Protein AF-A0A2G9FY57-F1 (afdb_monomer_lite)

pLDDT: mean 73.63, std 16.94, range [30.56, 96.19]

Radius of gyration: 23.08 Å; chains: 1; bounding box: 41×44×78 Å

InterPro domains:
  IPR046796 Putative plant retrotransposon-related domain [PF20167] (1-136)

Foldseek 3Di:
DDDDDPPPPPPPCLPPDPPVVVVPVDPPCVVVLLVVFFPDDQPFDADPVRHGFWGFLVRGDPQLNVQLVVCCVPQFPDPPSGIDGPVSSVVSSCVVVVPDDNSVVVVVVLQVCVVVVPPPDPRRCVPVVVVVVVVVVVVVVVVVVVVVVVVVVVVVVVVVVVVD

Structure (mmCIF, N/CA/C/O backbone):
data_AF-A0A2G9FY57-F1
#
_entry.id   AF-A0A2G9FY57-F1
#
loop_
_atom_site.group_PDB
_atom_site.id
_atom_site.type_symbol
_atom_site.label_atom_id
_atom_site.label_alt_id
_atom_site.label_comp_id
_atom_site.label_asym_id
_atom_site.label_entity_id
_atom_site.label_seq_id
_atom_site.pdbx_PDB_ins_code
_atom_site.Cartn_x
_atom_site.Cartn_y
_atom_site.Cartn_z
_atom_site.occupancy
_atom_site.B_iso_or_equiv
_atom_site.auth_seq_id
_atom_site.auth_comp_id
_atom_site.auth_asym_id
_atom_site.auth_atom_id
_atom_site.pdbx_PDB_model_num
ATOM 1 N N . MET A 1 1 ? 9.505 -19.705 3.548 1.00 30.56 1 MET A N 1
ATOM 2 C CA . MET A 1 1 ? 9.474 -20.161 2.143 1.00 30.56 1 MET A CA 1
ATOM 3 C C . MET A 1 1 ? 8.042 -20.569 1.813 1.00 30.56 1 MET A C 1
ATOM 5 O O . MET A 1 1 ? 7.642 -21.666 2.169 1.00 30.56 1 MET A O 1
ATOM 9 N N . VAL A 1 2 ? 7.229 -19.661 1.257 1.00 33.41 2 VAL A N 1
ATOM 10 C CA . VAL A 1 2 ? 5.848 -19.979 0.844 1.00 33.41 2 VAL A CA 1
ATOM 11 C C . VAL A 1 2 ? 5.865 -20.249 -0.655 1.00 33.41 2 VAL A C 1
ATOM 13 O O . VAL A 1 2 ? 6.336 -19.435 -1.445 1.00 33.41 2 VAL A O 1
ATOM 16 N N . ARG A 1 3 ? 5.445 -21.467 -0.982 1.00 36.94 3 ARG A N 1
ATOM 17 C CA . ARG A 1 3 ? 5.539 -22.154 -2.267 1.00 36.94 3 ARG A CA 1
ATOM 18 C C . ARG A 1 3 ? 4.612 -21.511 -3.301 1.00 36.94 3 ARG A C 1
ATOM 20 O O . ARG A 1 3 ? 3.496 -21.122 -2.967 1.00 36.94 3 ARG A O 1
ATOM 27 N N . GLY A 1 4 ? 5.096 -21.426 -4.539 1.00 40.38 4 GLY A N 1
ATOM 28 C CA . GLY A 1 4 ? 4.480 -20.739 -5.673 1.00 40.38 4 GLY A CA 1
ATOM 29 C C . GLY A 1 4 ? 2.995 -21.025 -5.889 1.00 40.38 4 GLY A C 1
ATOM 30 O O . GLY A 1 4 ? 2.622 -22.028 -6.490 1.00 40.38 4 GLY A O 1
ATOM 31 N N . LYS A 1 5 ? 2.159 -20.069 -5.487 1.00 35.81 5 LYS A N 1
ATOM 32 C CA . LYS A 1 5 ? 0.854 -19.836 -6.102 1.00 35.81 5 LYS A CA 1
ATOM 33 C C . LYS A 1 5 ? 0.934 -18.481 -6.793 1.00 35.81 5 LYS A C 1
ATOM 35 O O . LYS A 1 5 ? 1.034 -17.453 -6.128 1.00 35.81 5 LYS A O 1
ATOM 40 N N . SER A 1 6 ? 0.967 -18.507 -8.124 1.00 36.97 6 SER A N 1
ATOM 41 C CA . SER A 1 6 ? 0.797 -17.315 -8.953 1.00 36.97 6 SER A CA 1
ATOM 42 C C . SER A 1 6 ? -0.589 -16.754 -8.667 1.00 36.97 6 SER A C 1
ATOM 44 O O . SER A 1 6 ? -1.595 -17.359 -9.037 1.00 36.97 6 SER A O 1
ATOM 46 N N . VAL A 1 7 ? -0.651 -15.628 -7.963 1.00 37.19 7 VAL A N 1
ATOM 47 C CA . VAL A 1 7 ? -1.869 -14.825 -7.929 1.00 37.19 7 VAL A CA 1
ATOM 48 C C . VAL A 1 7 ? -1.923 -14.137 -9.285 1.00 37.19 7 VAL A C 1
ATOM 50 O O . VAL A 1 7 ? -1.143 -13.224 -9.550 1.00 37.19 7 VAL A O 1
ATOM 53 N N . ASN A 1 8 ? -2.787 -14.631 -10.171 1.00 32.59 8 ASN A N 1
ATOM 54 C CA . ASN A 1 8 ? -3.004 -14.032 -11.481 1.00 32.59 8 ASN A CA 1
ATOM 55 C C . ASN A 1 8 ? -3.608 -12.639 -11.282 1.00 32.59 8 ASN A C 1
ATOM 57 O O . ASN A 1 8 ? -4.817 -12.484 -11.124 1.00 32.59 8 ASN A O 1
ATOM 61 N N . CYS A 1 9 ? -2.751 -11.623 -11.270 1.00 35.94 9 CYS A N 1
ATOM 62 C CA . CYS A 1 9 ? -3.162 -10.231 -11.279 1.00 35.94 9 CYS A CA 1
ATOM 63 C C . CYS A 1 9 ? -3.674 -9.926 -12.695 1.00 35.94 9 CYS A C 1
ATOM 65 O O . CYS A 1 9 ? -2.902 -9.593 -13.593 1.00 35.94 9 CYS A O 1
ATOM 67 N N . PHE A 1 10 ? -4.966 -10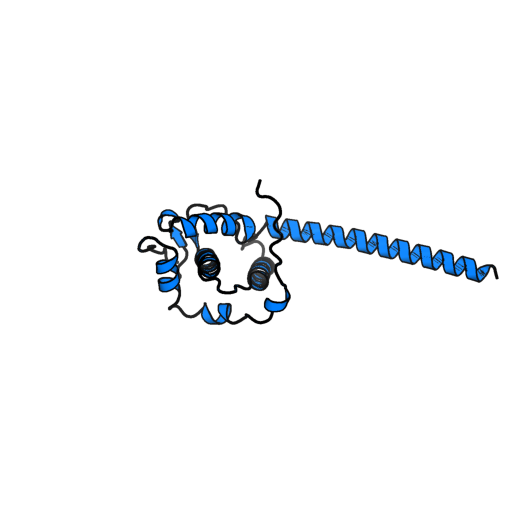.156 -12.939 1.00 41.22 10 PHE A N 1
ATOM 68 C CA . PHE A 1 10 ? -5.578 -9.902 -14.240 1.00 41.22 10 PHE A CA 1
ATOM 69 C C . PHE A 1 10 ? -5.567 -8.392 -14.514 1.00 41.22 10 PHE A C 1
ATOM 71 O O . PHE A 1 10 ? -6.381 -7.635 -13.988 1.00 41.22 10 PHE A O 1
ATOM 78 N N . ALA A 1 11 ? -4.653 -7.959 -15.384 1.00 42.09 11 ALA A N 1
ATOM 79 C CA . ALA A 1 11 ? -4.481 -6.565 -15.797 1.00 42.09 11 ALA A CA 1
ATOM 80 C C . ALA A 1 11 ? -5.734 -5.947 -16.451 1.00 42.09 11 ALA A C 1
ATOM 82 O O . ALA A 1 11 ? -5.842 -4.731 -16.577 1.00 42.09 11 ALA A O 1
ATOM 83 N N . ARG A 1 12 ? -6.717 -6.767 -16.846 1.00 37.03 12 ARG A N 1
ATOM 84 C CA . ARG A 1 12 ? -7.889 -6.320 -17.610 1.00 37.03 12 ARG A CA 1
ATOM 85 C C . ARG A 1 12 ? -8.958 -5.595 -16.783 1.00 37.03 12 ARG A C 1
ATOM 87 O O . ARG A 1 12 ? -9.748 -4.865 -17.368 1.00 37.03 12 ARG A O 1
ATOM 94 N N . THR A 1 13 ? -8.955 -5.735 -15.456 1.00 38.16 13 THR A N 1
ATOM 95 C CA . THR A 1 13 ? -9.889 -5.021 -14.554 1.00 38.16 13 THR A CA 1
ATOM 96 C C . THR A 1 13 ? -9.267 -3.748 -13.958 1.00 38.16 13 THR A C 1
ATOM 98 O O . THR A 1 13 ? -9.966 -2.920 -13.384 1.00 38.16 13 THR A O 1
ATOM 101 N N . ILE A 1 14 ? -7.955 -3.544 -14.141 1.00 44.16 14 ILE A N 1
ATOM 102 C CA . ILE A 1 14 ? -7.204 -2.407 -13.577 1.00 44.16 14 ILE A CA 1
ATOM 103 C C . ILE A 1 14 ? -7.642 -1.068 -14.200 1.00 44.16 14 ILE A C 1
ATOM 105 O O . ILE A 1 14 ? -7.606 -0.035 -13.539 1.00 44.16 14 ILE A O 1
ATOM 109 N N . ASN A 1 15 ? -8.147 -1.072 -15.437 1.00 39.91 15 ASN A N 1
ATOM 110 C CA . ASN A 1 15 ? -8.482 0.165 -16.152 1.00 39.91 15 ASN A CA 1
ATOM 111 C C . ASN A 1 15 ? -9.873 0.745 -15.845 1.00 39.91 15 ASN A C 1
ATOM 113 O O . ASN A 1 15 ? -10.147 1.873 -16.247 1.00 39.91 15 ASN A O 1
ATOM 117 N N . THR A 1 16 ? -10.746 0.033 -15.126 1.00 45.91 16 THR A N 1
ATOM 118 C CA . THR A 1 16 ? -12.140 0.467 -14.890 1.00 45.91 16 THR A CA 1
ATOM 119 C C . THR A 1 16 ? -12.427 0.982 -13.482 1.00 45.91 16 THR A C 1
ATOM 121 O O . THR A 1 16 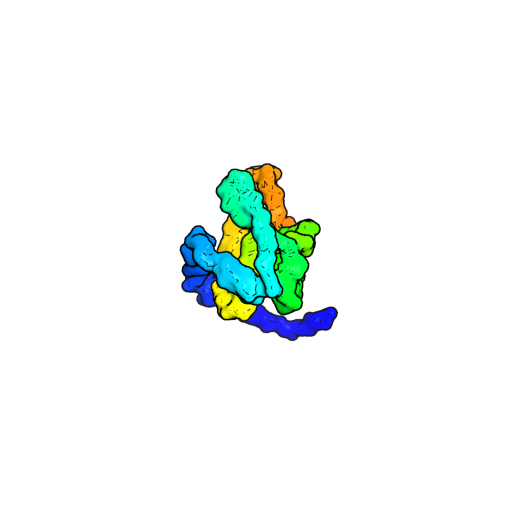? -13.585 1.237 -13.155 1.00 45.91 16 THR A O 1
ATOM 124 N N . LEU A 1 17 ? -11.408 1.222 -12.651 1.00 45.59 17 LEU A N 1
ATOM 125 C CA . LEU A 1 17 ? -11.632 1.658 -11.272 1.00 45.59 17 LEU A CA 1
ATOM 126 C C . LEU A 1 17 ? -10.799 2.871 -10.844 1.00 45.59 17 LEU A C 1
ATOM 128 O O . LEU A 1 17 ? -10.049 2.845 -9.874 1.00 45.59 17 LEU A O 1
ATOM 132 N N . GLY A 1 18 ? -11.021 3.992 -11.531 1.00 45.00 18 GLY A N 1
ATOM 133 C CA . GLY A 1 18 ? -10.638 5.318 -11.032 1.00 45.00 18 GLY A CA 1
ATOM 134 C C . GLY A 1 18 ? -11.475 5.798 -9.834 1.00 45.00 18 GLY A C 1
ATOM 135 O O . GLY A 1 18 ? -11.086 6.755 -9.171 1.00 45.00 18 GLY A O 1
ATOM 136 N N . LYS A 1 19 ? -12.590 5.119 -9.516 1.00 48.25 19 LYS A N 1
ATOM 137 C CA . LYS A 1 19 ? -13.565 5.570 -8.507 1.00 48.25 19 LYS A CA 1
ATOM 138 C C . LYS A 1 19 ? -13.006 5.682 -7.098 1.00 48.25 19 LYS A C 1
ATOM 140 O O . LYS A 1 19 ? -13.414 6.583 -6.382 1.00 48.25 19 LYS A O 1
ATOM 145 N N . LEU A 1 20 ? -12.061 4.827 -6.697 1.00 47.97 20 LEU A N 1
ATOM 146 C CA . LEU A 1 20 ? -11.535 4.896 -5.334 1.00 47.97 20 LEU A CA 1
ATOM 147 C C . LEU A 1 20 ? -10.842 6.244 -5.077 1.00 47.97 20 LEU A C 1
ATOM 149 O O . LEU A 1 20 ? -10.975 6.797 -3.999 1.00 47.97 20 LEU A O 1
ATOM 153 N N . GLN A 1 21 ? -10.143 6.800 -6.073 1.00 48.84 21 GLN A N 1
ATOM 154 C CA . GLN A 1 21 ? -9.379 8.043 -5.928 1.00 48.84 21 GLN A CA 1
ATOM 155 C C . GLN A 1 21 ? -10.267 9.282 -5.749 1.00 48.84 21 GLN A C 1
ATOM 157 O O . GLN A 1 21 ? -9.904 10.155 -4.970 1.00 48.84 21 GLN A O 1
ATOM 162 N N . GLU A 1 22 ? -11.416 9.329 -6.422 1.00 50.47 22 GLU A N 1
ATOM 163 C CA . GLU A 1 22 ? -12.421 10.396 -6.284 1.00 50.47 22 GLU A CA 1
ATOM 164 C C . GLU A 1 22 ? -13.231 10.240 -4.980 1.00 50.47 22 GLU A C 1
ATOM 166 O O . GLU A 1 22 ? -13.612 11.221 -4.359 1.00 50.47 22 GLU A O 1
ATOM 171 N N . PHE A 1 23 ? -13.376 9.007 -4.480 1.00 46.62 23 PHE A N 1
ATOM 172 C CA . PHE A 1 23 ? -14.006 8.684 -3.189 1.00 46.62 23 PHE A CA 1
ATOM 173 C C . PHE A 1 23 ? -13.140 9.018 -1.954 1.00 46.62 23 PHE A C 1
ATOM 175 O O . PHE A 1 23 ? -13.604 8.907 -0.823 1.00 46.62 23 PHE A O 1
ATOM 182 N N . LEU A 1 24 ? -11.854 9.337 -2.151 1.00 52.81 24 LEU A N 1
ATOM 183 C CA . LEU A 1 24 ? -10.824 9.388 -1.101 1.00 52.81 24 LEU A CA 1
ATOM 184 C C . LEU A 1 24 ? -10.394 10.803 -0.682 1.00 52.81 24 LEU A C 1
ATOM 186 O O . LEU A 1 24 ? -9.639 10.933 0.293 1.00 52.81 24 LEU A O 1
ATOM 190 N N . GLU A 1 25 ? -10.831 11.839 -1.404 1.00 53.16 25 GLU A N 1
ATOM 191 C CA . GLU A 1 25 ? -10.608 13.236 -1.006 1.00 53.16 25 GLU A CA 1
ATOM 192 C C . GLU A 1 25 ? -11.674 13.736 -0.017 1.00 53.16 25 GLU A C 1
ATOM 194 O O . GLU A 1 25 ? -11.338 14.519 0.872 1.00 53.16 25 GLU A O 1
ATOM 199 N N . ASP A 1 26 ? -12.890 13.177 -0.041 1.00 47.31 26 ASP A N 1
ATOM 200 C CA . ASP A 1 26 ? -13.934 13.506 0.931 1.00 47.31 26 ASP A CA 1
ATOM 201 C C . ASP A 1 26 ? -13.804 12.686 2.228 1.00 47.31 26 ASP A C 1
ATOM 203 O O . ASP A 1 26 ? -13.674 11.461 2.263 1.00 47.31 26 ASP A O 1
ATOM 207 N N . HIS A 1 27 ? -13.810 13.412 3.341 1.00 54.16 27 HIS A N 1
ATOM 208 C CA . HIS A 1 27 ? -13.392 12.999 4.678 1.00 54.16 27 HIS A CA 1
ATOM 209 C C . HIS A 1 27 ? -14.270 12.013 5.515 1.00 54.16 27 HIS A C 1
ATOM 211 O O . HIS A 1 27 ? -13.854 11.746 6.646 1.00 54.16 27 HIS A O 1
ATOM 217 N N . PRO A 1 28 ? -15.391 11.390 5.068 1.00 53.62 28 PRO A N 1
ATOM 218 C CA . PRO A 1 28 ? -16.131 10.434 5.915 1.00 53.62 28 PRO A CA 1
ATOM 219 C C . PRO A 1 28 ? -15.498 9.038 6.079 1.00 53.62 28 PRO A C 1
ATOM 221 O O . PRO A 1 28 ? -15.832 8.330 7.025 1.00 53.62 28 PRO A O 1
ATOM 224 N N . LEU A 1 29 ? -14.592 8.604 5.191 1.00 67.75 29 LEU A N 1
ATOM 225 C CA . LEU A 1 29 ? -14.176 7.189 5.135 1.00 67.75 29 LEU A CA 1
ATOM 226 C C . LEU A 1 29 ? -13.162 6.761 6.207 1.00 67.75 29 LEU A C 1
ATOM 228 O O . LEU A 1 29 ? -13.005 5.573 6.479 1.00 67.75 29 LEU A O 1
ATOM 232 N N . LEU A 1 30 ? -12.420 7.705 6.791 1.00 72.81 30 LEU A N 1
ATOM 233 C CA . LEU A 1 30 ? -11.309 7.375 7.690 1.00 72.81 30 LEU A CA 1
ATOM 234 C C . LEU A 1 30 ? -11.770 6.749 9.002 1.00 72.81 30 LEU A C 1
ATOM 236 O O . LEU A 1 30 ? -11.092 5.850 9.497 1.00 72.81 30 LEU A O 1
ATOM 240 N N . ASN A 1 31 ? -12.923 7.170 9.521 1.00 77.12 31 ASN A N 1
ATOM 241 C CA . ASN A 1 31 ? -13.508 6.557 10.709 1.00 77.12 31 ASN A CA 1
ATOM 242 C C . ASN A 1 31 ? -13.897 5.105 10.417 1.00 77.12 31 ASN A C 1
ATOM 244 O O . ASN A 1 31 ? -13.450 4.216 11.132 1.00 77.12 31 ASN A O 1
ATOM 248 N N . THR A 1 32 ? -14.568 4.844 9.290 1.00 83.88 32 THR A N 1
ATOM 249 C CA . THR A 1 32 ? -14.901 3.482 8.834 1.00 83.88 32 THR A CA 1
ATOM 250 C C . THR A 1 32 ? -13.658 2.614 8.617 1.00 83.88 32 THR A C 1
ATOM 252 O O . THR A 1 32 ? -13.634 1.443 8.991 1.00 83.88 32 THR A O 1
ATOM 255 N N . ILE A 1 33 ? -12.588 3.182 8.045 1.00 87.00 33 ILE A N 1
ATOM 256 C CA . ILE A 1 33 ? -11.301 2.487 7.911 1.00 87.00 33 ILE A CA 1
ATOM 257 C C . ILE A 1 33 ? -10.785 2.081 9.294 1.00 87.00 33 ILE A C 1
ATOM 259 O O . ILE A 1 33 ? -10.400 0.929 9.485 1.00 87.00 33 ILE A O 1
ATOM 263 N N . CYS A 1 34 ? -10.769 3.010 10.251 1.00 87.69 34 CYS A N 1
ATOM 264 C CA . CYS A 1 34 ? -10.218 2.775 11.583 1.00 87.69 34 CYS A CA 1
ATOM 265 C C . CYS A 1 34 ? -11.066 1.801 12.404 1.00 87.69 34 CYS A C 1
ATOM 267 O O . CYS A 1 34 ? -10.489 0.958 13.079 1.00 87.69 34 CYS A O 1
ATOM 269 N N . GLU A 1 35 ? -12.391 1.840 12.287 1.00 89.75 35 GLU A N 1
ATOM 270 C CA . GLU A 1 35 ? -13.291 0.854 12.900 1.00 89.75 35 GLU A CA 1
ATOM 271 C C . GLU A 1 35 ? -12.969 -0.577 12.455 1.00 89.75 35 GLU A C 1
ATOM 273 O O . GLU A 1 35 ? -13.044 -1.507 13.254 1.00 89.75 35 GLU A O 1
ATOM 278 N N . LEU A 1 36 ? -12.564 -0.761 11.193 1.00 91.38 36 LEU A N 1
ATOM 279 C CA . LEU A 1 36 ? -12.225 -2.082 10.672 1.00 91.38 36 LEU A CA 1
ATOM 280 C C . LEU A 1 36 ? -10.796 -2.520 11.025 1.00 91.38 36 LEU A C 1
ATOM 282 O O . LEU A 1 36 ? -10.546 -3.693 11.313 1.00 91.38 36 LEU A O 1
ATOM 286 N N . ILE A 1 37 ? -9.823 -1.607 10.933 1.00 93.50 37 ILE A N 1
ATOM 287 C CA . ILE A 1 37 ? -8.400 -1.971 11.027 1.00 93.50 37 ILE A CA 1
ATOM 288 C C . ILE A 1 37 ? -7.808 -1.786 12.426 1.00 93.50 37 ILE A C 1
ATOM 290 O O . ILE A 1 37 ? -6.756 -2.372 12.701 1.00 93.50 37 ILE A O 1
ATOM 294 N N . CYS A 1 38 ? -8.440 -1.000 13.298 1.00 94.56 38 CYS A N 1
ATOM 295 C CA . CYS A 1 38 ? -7.967 -0.711 14.650 1.00 94.56 38 CYS A CA 1
ATOM 296 C C . CYS A 1 38 ? -8.786 -1.457 15.712 1.00 94.56 38 CYS A C 1
ATOM 298 O O . CYS A 1 38 ? -9.934 -1.826 15.502 1.00 94.56 38 CYS A O 1
ATOM 300 N N . LYS A 1 39 ? -8.162 -1.719 16.862 1.00 94.50 39 LYS A N 1
ATOM 301 C CA . LYS A 1 39 ? -8.805 -2.320 18.042 1.00 94.50 39 LYS A CA 1
ATOM 302 C C . LYS A 1 39 ? -9.545 -1.277 18.880 1.00 94.50 39 LYS A C 1
ATOM 304 O O . LYS A 1 39 ? -10.465 -1.616 19.612 1.00 94.50 39 LYS A O 1
ATOM 309 N N . ASP A 1 40 ? -9.077 -0.040 18.813 1.00 90.56 40 ASP A N 1
ATOM 310 C CA . ASP A 1 40 ? -9.495 1.110 19.599 1.00 90.56 40 ASP A CA 1
ATOM 311 C C . ASP A 1 40 ? -9.222 2.400 18.809 1.00 90.56 40 ASP A C 1
ATOM 313 O O . ASP A 1 40 ? -8.684 2.357 17.697 1.00 90.56 40 ASP A O 1
ATOM 317 N N . ASP A 1 41 ? -9.586 3.551 19.380 1.00 88.25 41 ASP A N 1
ATOM 318 C CA . ASP A 1 41 ? -9.370 4.849 18.740 1.00 88.25 41 ASP A CA 1
ATOM 319 C C . ASP A 1 41 ? -7.879 5.037 18.367 1.00 88.25 41 ASP A C 1
ATOM 321 O O . ASP A 1 41 ? -7.000 4.983 19.247 1.00 88.25 41 ASP A O 1
ATOM 325 N N . PRO A 1 42 ? -7.565 5.235 17.069 1.00 85.62 42 PRO A N 1
ATOM 326 C CA . PRO A 1 42 ? -6.195 5.351 16.582 1.00 85.62 42 PRO A CA 1
ATOM 327 C C . PRO A 1 42 ? -5.452 6.572 17.126 1.00 85.62 42 PRO A C 1
ATOM 329 O O . PRO A 1 42 ? -4.222 6.525 17.159 1.00 85.62 42 PRO A O 1
ATOM 332 N N . GLN A 1 43 ? -6.157 7.634 17.539 1.00 87.94 43 GLN A N 1
ATOM 333 C CA . GLN A 1 43 ? -5.554 8.902 17.972 1.00 87.94 43 GLN A CA 1
ATOM 334 C C . GLN A 1 43 ? -4.543 9.434 16.946 1.00 87.94 43 GLN A C 1
ATOM 336 O O . GLN A 1 43 ? -3.327 9.458 17.157 1.00 87.94 43 GLN A O 1
ATOM 341 N N . TRP A 1 44 ? -5.052 9.814 15.777 1.00 87.25 44 TRP A N 1
ATOM 342 C CA . TRP A 1 44 ? -4.214 10.303 14.690 1.00 87.25 44 TRP A CA 1
ATOM 343 C C . TRP A 1 44 ? -3.421 11.550 15.080 1.00 87.25 44 TRP A C 1
ATOM 345 O O . TRP A 1 44 ? -3.940 12.499 15.659 1.00 87.25 44 TRP A O 1
ATOM 355 N N . THR A 1 45 ? -2.158 11.579 14.667 1.00 87.50 45 THR A N 1
ATOM 356 C CA . THR A 1 45 ? -1.339 12.788 14.694 1.00 87.50 45 THR A CA 1
ATOM 357 C C . THR A 1 45 ? -1.690 13.671 13.503 1.00 87.50 45 THR A C 1
ATOM 359 O O . THR A 1 45 ? -1.678 13.206 12.358 1.00 87.50 45 THR A O 1
ATOM 362 N N . LEU A 1 46 ? -1.960 14.944 13.778 1.00 86.00 46 LEU A N 1
ATOM 363 C CA . LEU A 1 46 ? -2.281 15.968 12.788 1.00 86.00 46 LEU A CA 1
ATOM 364 C C . LEU A 1 46 ? -1.027 16.755 12.380 1.00 86.00 46 LEU A C 1
ATOM 366 O O . LEU A 1 46 ? -0.089 16.908 13.162 1.00 86.00 46 LEU A O 1
ATOM 370 N N . SER A 1 47 ? -1.005 17.236 11.140 1.00 81.69 47 SER A N 1
ATOM 371 C CA . SER A 1 47 ? 0.006 18.163 10.634 1.00 81.69 47 SER A CA 1
ATOM 372 C C . SER A 1 47 ? -0.285 19.595 11.072 1.00 81.69 47 SER A C 1
ATOM 374 O O . SER A 1 47 ? -1.361 19.897 11.584 1.00 81.69 47 SER A O 1
ATOM 376 N N . HIS A 1 48 ? 0.654 20.507 10.806 1.00 80.44 48 HIS A N 1
ATOM 377 C CA . HIS A 1 48 ? 0.442 21.946 11.001 1.00 80.44 48 HIS A CA 1
ATOM 378 C C . HIS A 1 48 ? -0.729 22.505 10.175 1.00 80.44 48 HIS A C 1
ATOM 380 O O . HIS A 1 48 ? -1.298 23.525 10.543 1.00 80.44 48 HIS A O 1
ATOM 386 N N . LEU A 1 49 ? -1.103 21.824 9.087 1.00 80.25 49 LEU A N 1
ATOM 387 C CA . LEU A 1 49 ? -2.258 22.152 8.246 1.00 80.25 49 LEU A CA 1
ATOM 388 C C . LEU A 1 49 ? -3.523 21.386 8.666 1.00 80.25 49 LEU A C 1
ATOM 390 O O . LEU A 1 49 ? -4.491 21.337 7.916 1.00 80.25 49 LEU A O 1
ATOM 394 N N . ASN A 1 50 ? -3.514 20.768 9.851 1.00 76.38 50 ASN A N 1
ATOM 395 C CA . ASN A 1 50 ? -4.606 19.959 10.386 1.00 76.38 50 ASN A CA 1
ATOM 396 C C . ASN A 1 50 ? -4.938 18.708 9.544 1.00 76.38 50 ASN A C 1
ATOM 398 O O . ASN A 1 50 ? -6.052 18.190 9.584 1.00 76.38 50 ASN A O 1
ATOM 402 N N . GLU A 1 51 ? -3.963 18.189 8.793 1.00 77.56 51 GLU A N 1
ATOM 403 C CA . GLU A 1 51 ? -4.121 16.956 8.017 1.00 77.56 51 GLU A CA 1
ATOM 404 C C . GLU A 1 51 ? -3.676 15.733 8.821 1.00 77.56 51 GLU A C 1
ATOM 406 O O . GLU A 1 51 ? -2.643 15.750 9.488 1.00 77.56 51 GLU A O 1
ATOM 411 N N . LEU A 1 52 ? -4.411 14.626 8.721 1.00 78.62 52 LEU A N 1
ATOM 412 C CA . LEU A 1 52 ? -4.081 13.377 9.413 1.00 78.62 52 LEU A CA 1
ATOM 413 C C . LEU A 1 52 ? -2.820 12.737 8.808 1.00 78.62 52 LEU A C 1
ATOM 415 O O . LEU A 1 52 ? -2.832 12.264 7.669 1.00 78.62 52 LEU A O 1
ATOM 419 N N . ILE A 1 53 ? -1.734 12.675 9.583 1.00 82.12 53 ILE A N 1
ATOM 420 C CA . ILE A 1 53 ? -0.441 12.158 9.117 1.00 82.12 53 ILE A CA 1
ATOM 421 C C . ILE A 1 53 ? -0.346 10.647 9.352 1.00 82.12 53 ILE A C 1
ATOM 423 O O . ILE A 1 53 ? -0.114 9.870 8.420 1.00 82.12 53 ILE A O 1
ATOM 427 N N . HIS A 1 54 ? -0.454 10.222 10.612 1.00 89.00 54 HIS A N 1
ATOM 428 C CA . HIS A 1 54 ? -0.226 8.836 11.021 1.00 89.00 54 HIS A CA 1
ATOM 429 C C . HIS A 1 54 ? -0.800 8.528 12.403 1.00 89.00 54 HIS A C 1
ATOM 431 O O . HIS A 1 54 ? -1.070 9.435 13.182 1.00 89.00 54 HIS A O 1
ATOM 437 N N . PHE A 1 55 ? -0.894 7.241 12.726 1.00 91.50 55 PHE A N 1
ATOM 438 C CA . PHE A 1 55 ? -1.165 6.744 14.074 1.00 91.50 55 PHE A CA 1
ATOM 439 C C . PHE A 1 55 ? -0.216 5.598 14.459 1.00 91.50 55 PHE A C 1
ATOM 441 O O . PHE A 1 55 ? 0.564 5.103 13.633 1.00 91.50 55 PHE A O 1
ATOM 448 N N . SER A 1 56 ? -0.252 5.194 15.732 1.00 92.25 56 SER A N 1
ATOM 449 C CA . SER A 1 56 ? 0.591 4.111 16.252 1.00 92.25 56 SER A CA 1
ATOM 450 C C . SER A 1 56 ? 0.172 2.747 15.706 1.00 92.25 56 SER A C 1
ATOM 452 O O . SER A 1 56 ? -0.988 2.352 15.789 1.00 92.25 56 SER A O 1
ATOM 454 N N . ARG A 1 57 ? 1.144 1.952 15.251 1.00 92.38 57 ARG A N 1
ATOM 455 C CA . ARG A 1 57 ? 0.928 0.561 14.820 1.00 92.38 57 ARG A CA 1
ATOM 456 C C . ARG A 1 57 ? 0.280 -0.322 15.891 1.00 92.38 57 ARG A C 1
ATOM 458 O O . ARG A 1 57 ? -0.388 -1.289 15.540 1.00 92.38 57 ARG A O 1
ATOM 465 N N . THR A 1 58 ? 0.468 -0.014 17.173 1.00 93.12 58 THR A N 1
ATOM 466 C CA . THR A 1 58 ? -0.084 -0.805 18.290 1.00 93.12 58 THR A CA 1
ATOM 467 C C . THR A 1 58 ? -1.611 -0.830 18.313 1.00 93.12 58 THR A C 1
ATOM 469 O O . THR A 1 58 ? -2.191 -1.782 18.833 1.00 93.12 58 THR A O 1
ATOM 472 N N . LYS A 1 59 ? -2.243 0.172 17.696 1.00 94.81 59 LYS A N 1
ATOM 473 C CA . LYS A 1 59 ? -3.696 0.313 17.575 1.00 94.81 59 LYS A CA 1
ATOM 474 C C . LYS A 1 59 ? -4.313 -0.678 16.592 1.00 94.81 59 LYS A C 1
ATOM 476 O O . LYS A 1 59 ? -5.513 -0.905 16.635 1.00 94.81 59 LYS A O 1
ATOM 481 N N . LEU A 1 60 ? -3.522 -1.296 15.711 1.00 94.62 60 LEU A N 1
ATOM 482 C CA . LEU A 1 60 ? -4.045 -2.220 14.705 1.00 94.62 60 LEU A CA 1
ATOM 483 C C . LEU A 1 60 ? -4.561 -3.530 15.311 1.00 94.62 60 LEU A C 1
ATOM 485 O O . LEU A 1 60 ? -3.979 -4.093 16.247 1.00 94.62 60 LEU A O 1
ATOM 489 N N . THR A 1 61 ? -5.601 -4.081 14.684 1.00 96.19 61 THR A N 1
ATOM 490 C CA . THR A 1 61 ? -6.012 -5.476 14.875 1.00 96.19 61 THR A CA 1
ATOM 491 C C . THR A 1 61 ? -4.891 -6.428 14.458 1.00 96.19 61 THR A C 1
ATOM 493 O O . THR A 1 61 ? -3.990 -6.080 13.690 1.00 96.19 61 THR A O 1
ATOM 496 N N . ILE A 1 62 ? -4.931 -7.666 14.961 1.00 94.19 62 ILE A N 1
ATOM 497 C CA . ILE A 1 62 ? -3.920 -8.679 14.619 1.00 94.19 62 ILE A CA 1
ATOM 498 C C . ILE A 1 62 ? -3.901 -8.922 13.103 1.00 94.19 62 ILE A C 1
ATOM 500 O O . ILE A 1 62 ? -2.829 -9.019 12.511 1.00 94.19 62 ILE A O 1
ATOM 504 N N . VAL A 1 63 ? -5.066 -8.968 12.453 1.00 95.56 63 VAL A N 1
ATOM 505 C CA . VAL A 1 63 ? -5.165 -9.193 11.002 1.00 95.56 63 VAL A CA 1
ATOM 506 C C . VAL A 1 63 ? -4.572 -8.012 10.228 1.00 95.56 63 VAL A C 1
ATOM 508 O O . VAL A 1 63 ? -3.696 -8.206 9.383 1.00 95.56 63 VAL A O 1
ATOM 511 N N . ALA A 1 64 ? -4.965 -6.779 10.564 1.00 94.94 64 ALA A N 1
ATOM 512 C CA . ALA A 1 64 ? -4.437 -5.574 9.926 1.00 94.94 64 ALA A CA 1
ATOM 513 C C . ALA A 1 64 ? -2.915 -5.435 10.101 1.00 94.94 64 ALA A C 1
ATOM 515 O O . ALA A 1 64 ? -2.208 -4.999 9.192 1.00 94.94 64 ALA A O 1
ATOM 516 N N . HIS A 1 65 ? -2.388 -5.865 11.247 1.00 93.75 65 HIS A N 1
ATOM 517 C CA . HIS A 1 65 ? -0.959 -5.864 11.529 1.00 93.75 65 HIS A CA 1
ATOM 518 C C . HIS A 1 65 ? -0.155 -6.790 10.599 1.00 93.75 65 HIS A C 1
ATOM 520 O O . HIS A 1 65 ? 0.944 -6.426 10.172 1.00 93.75 65 HIS A O 1
ATOM 526 N N . HIS A 1 66 ? -0.687 -7.963 10.246 1.00 91.94 66 HIS A N 1
ATOM 527 C CA . HIS A 1 66 ? -0.036 -8.854 9.279 1.00 91.94 66 HIS A CA 1
ATOM 528 C C . HIS A 1 66 ? -0.008 -8.230 7.879 1.00 91.94 66 HIS A C 1
ATOM 530 O O . HIS A 1 66 ? 1.039 -8.212 7.225 1.00 91.94 66 HIS A O 1
ATOM 536 N N . TRP A 1 67 ? -1.122 -7.632 7.452 1.00 94.19 67 TRP A N 1
ATOM 537 C CA . TRP A 1 67 ? -1.198 -6.933 6.169 1.00 94.19 67 TRP A CA 1
ATOM 538 C C . TRP A 1 67 ? -0.297 -5.703 6.100 1.00 94.19 67 TRP A C 1
ATOM 540 O O . TRP A 1 67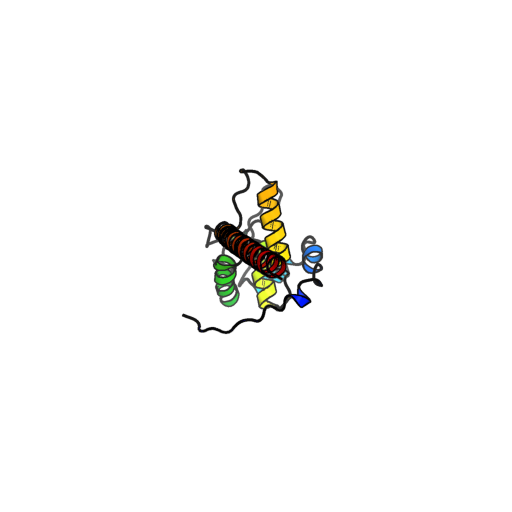 ? 0.310 -5.453 5.060 1.00 94.19 67 TRP A O 1
ATOM 550 N N . LEU A 1 68 ? -0.117 -4.979 7.209 1.00 91.62 68 LEU A N 1
ATOM 551 C CA . LEU A 1 68 ? 0.843 -3.879 7.278 1.00 91.62 68 LEU A CA 1
ATOM 552 C C . LEU A 1 68 ? 2.261 -4.340 6.914 1.00 91.62 68 LEU A C 1
ATOM 554 O O . LEU A 1 68 ? 2.981 -3.599 6.243 1.00 91.62 68 LEU A O 1
ATOM 558 N N . GLY A 1 69 ? 2.660 -5.548 7.327 1.00 88.38 69 GLY A N 1
ATOM 559 C CA . GLY A 1 69 ? 3.948 -6.138 6.961 1.00 88.38 69 GLY A CA 1
ATOM 560 C C . GLY A 1 69 ? 4.084 -6.318 5.449 1.00 88.38 69 GLY A C 1
ATOM 561 O O . GLY A 1 69 ? 5.072 -5.880 4.862 1.00 88.38 69 GLY A O 1
ATOM 562 N N . PHE A 1 70 ? 3.056 -6.877 4.807 1.00 86.62 70 PHE A N 1
ATOM 563 C CA . PHE A 1 70 ? 3.010 -7.027 3.352 1.00 86.62 70 PHE A CA 1
ATOM 564 C C . PHE A 1 70 ? 3.070 -5.673 2.630 1.00 86.62 70 PHE A C 1
ATOM 566 O O . PHE A 1 70 ? 3.941 -5.464 1.784 1.00 86.62 70 PHE A O 1
ATOM 573 N N . VAL A 1 71 ? 2.206 -4.726 3.010 1.00 86.62 71 VAL A N 1
ATOM 574 C CA . VAL A 1 71 ? 2.158 -3.378 2.422 1.00 86.62 71 VAL A CA 1
ATOM 575 C C . VAL A 1 71 ? 3.503 -2.668 2.582 1.00 86.62 71 VAL A C 1
ATOM 577 O O . VAL A 1 71 ? 4.004 -2.079 1.626 1.00 86.62 71 VAL A O 1
ATOM 580 N N . SER A 1 72 ? 4.124 -2.760 3.760 1.00 83.88 72 SER A N 1
ATOM 581 C CA . SER A 1 72 ? 5.411 -2.113 4.041 1.00 83.88 72 SER A CA 1
ATOM 582 C C . SER A 1 72 ? 6.576 -2.756 3.293 1.00 83.88 72 SER A C 1
ATOM 584 O O . SER A 1 72 ? 7.534 -2.070 2.962 1.00 83.88 72 SER A O 1
ATOM 586 N N . ALA A 1 73 ? 6.522 -4.059 3.023 1.00 79.38 73 ALA A N 1
ATOM 587 C CA . ALA A 1 73 ? 7.587 -4.749 2.305 1.00 79.38 73 ALA A CA 1
ATOM 588 C C . ALA A 1 73 ? 7.463 -4.611 0.781 1.00 79.38 73 ALA A C 1
ATOM 590 O O . ALA A 1 73 ? 8.476 -4.630 0.088 1.00 79.38 73 ALA A O 1
ATOM 591 N N . ARG A 1 74 ? 6.236 -4.523 0.250 1.00 77.00 74 ARG A N 1
ATOM 592 C CA . ARG A 1 74 ? 5.976 -4.705 -1.188 1.00 77.00 74 ARG A CA 1
ATOM 593 C C . ARG A 1 74 ? 5.379 -3.500 -1.905 1.00 77.00 74 ARG A C 1
ATOM 595 O O . ARG A 1 74 ? 5.572 -3.399 -3.109 1.00 77.00 74 ARG A O 1
ATOM 602 N N . LEU A 1 75 ? 4.652 -2.623 -1.212 1.00 77.44 75 LEU A N 1
ATOM 603 C CA . LEU A 1 75 ? 3.870 -1.559 -1.859 1.00 77.44 75 LEU A CA 1
ATOM 604 C C . LEU A 1 75 ? 4.334 -0.158 -1.473 1.00 77.44 75 LEU A C 1
ATOM 606 O O . LEU A 1 75 ? 4.513 0.686 -2.338 1.00 77.44 75 LEU A O 1
ATOM 610 N N . LEU A 1 76 ? 4.529 0.086 -0.179 1.00 77.00 76 LEU A N 1
ATOM 611 C CA . LEU A 1 76 ? 4.902 1.381 0.384 1.00 77.00 76 LEU A CA 1
ATOM 612 C C . LEU A 1 76 ? 6.046 1.177 1.370 1.00 77.00 76 LEU A C 1
ATOM 614 O O . LEU A 1 76 ? 5.806 1.135 2.576 1.00 77.00 76 LEU A O 1
ATOM 618 N N . SER A 1 77 ? 7.276 1.020 0.889 1.00 70.12 77 SER A N 1
ATOM 619 C CA . SER A 1 77 ? 8.440 0.836 1.762 1.00 70.12 77 SER A CA 1
ATOM 620 C C . SER A 1 77 ? 8.662 2.035 2.684 1.00 70.12 77 SER A C 1
ATOM 622 O O . SER A 1 77 ? 8.529 3.185 2.283 1.00 70.12 77 SER A O 1
ATOM 624 N N . THR A 1 78 ? 8.979 1.775 3.955 1.00 70.31 78 THR A N 1
ATOM 625 C CA . THR A 1 78 ? 9.385 2.824 4.902 1.00 70.31 78 THR A CA 1
ATOM 626 C C . THR A 1 78 ? 10.406 2.292 5.889 1.00 70.31 78 THR A C 1
ATOM 628 O O . THR A 1 78 ? 10.407 1.105 6.215 1.00 70.31 78 THR A O 1
ATOM 631 N N . THR A 1 79 ? 11.192 3.207 6.435 1.00 64.44 79 THR A N 1
ATOM 632 C CA . THR A 1 79 ? 12.102 2.987 7.559 1.00 64.44 79 THR A CA 1
ATOM 633 C C . THR A 1 79 ? 11.379 3.018 8.914 1.00 64.44 79 THR A C 1
ATOM 635 O O . THR A 1 79 ? 11.766 2.317 9.844 1.00 64.44 79 THR A O 1
ATOM 638 N N . HIS A 1 80 ? 10.279 3.766 9.038 1.00 67.00 80 HIS A N 1
ATOM 639 C CA . HIS A 1 80 ? 9.472 3.862 10.261 1.00 67.00 80 HIS A CA 1
ATOM 640 C C . HIS A 1 80 ? 8.406 2.756 10.378 1.00 67.00 80 HIS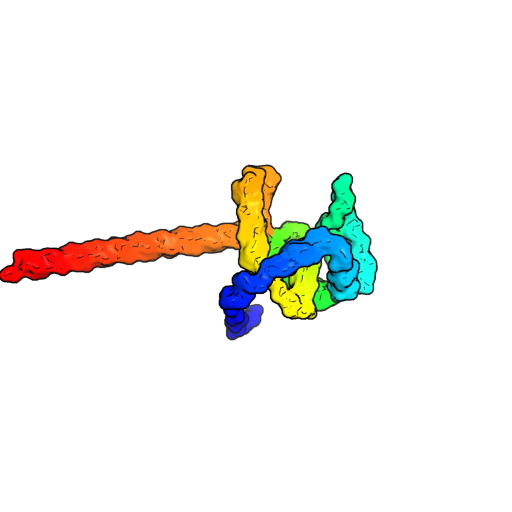 A C 1
ATOM 642 O O . HIS A 1 80 ? 7.259 2.898 9.952 1.00 67.00 80 HIS A O 1
ATOM 648 N N . THR A 1 81 ? 8.764 1.637 11.002 1.00 71.12 81 THR A N 1
ATOM 649 C CA . THR A 1 81 ? 7.896 0.450 11.151 1.00 71.12 81 THR A CA 1
ATOM 650 C C . THR A 1 81 ? 6.855 0.551 12.269 1.00 71.12 81 THR A C 1
ATOM 652 O O . THR A 1 81 ? 5.995 -0.324 12.388 1.00 71.12 81 THR A O 1
ATOM 655 N N . PHE A 1 82 ? 6.925 1.596 13.092 1.00 82.75 82 PHE A N 1
ATOM 656 C CA . PHE A 1 82 ? 6.051 1.823 14.246 1.00 82.75 82 PHE A CA 1
ATOM 657 C C . PHE A 1 82 ? 4.843 2.719 13.929 1.00 82.75 82 PHE A C 1
ATOM 659 O O . PHE A 1 82 ? 3.919 2.802 14.736 1.00 82.75 82 PHE A O 1
ATOM 666 N N . LYS A 1 83 ? 4.815 3.358 12.751 1.00 89.38 83 LYS A N 1
ATOM 667 C CA . LYS A 1 83 ? 3.767 4.305 12.343 1.00 89.38 83 LYS A CA 1
ATOM 668 C C . LYS A 1 83 ? 2.970 3.797 11.147 1.00 89.38 83 LYS A C 1
ATOM 670 O O . LYS A 1 83 ? 3.525 3.264 10.181 1.00 89.38 83 LYS A O 1
ATOM 675 N N . VAL A 1 84 ? 1.661 4.019 11.196 1.00 88.94 84 VAL A N 1
ATOM 676 C CA . VAL A 1 84 ? 0.729 3.731 10.104 1.00 88.94 84 VAL A CA 1
ATOM 677 C C . VAL A 1 84 ? 0.248 5.052 9.525 1.00 88.94 84 VAL A C 1
ATOM 679 O O . VAL A 1 84 ? -0.475 5.797 10.174 1.00 88.94 84 VAL A O 1
ATOM 682 N N . ILE A 1 85 ? 0.683 5.358 8.304 1.00 87.38 85 ILE A N 1
ATOM 683 C CA . ILE A 1 85 ? 0.243 6.545 7.558 1.00 87.38 85 ILE A CA 1
ATOM 684 C C . ILE A 1 85 ? -1.087 6.278 6.843 1.00 87.38 85 ILE A C 1
ATOM 686 O O . ILE A 1 85 ? -1.380 5.128 6.498 1.00 87.38 85 ILE A O 1
ATOM 690 N N . LYS A 1 86 ? -1.836 7.343 6.520 1.00 84.62 86 LYS A N 1
ATOM 691 C CA . LYS A 1 86 ? -3.135 7.287 5.813 1.00 84.62 86 LYS A CA 1
ATOM 692 C C . LYS A 1 86 ? -3.133 6.324 4.619 1.00 84.62 86 LYS A C 1
ATOM 694 O O . LYS A 1 86 ? -3.944 5.405 4.555 1.00 84.62 86 LYS A O 1
ATOM 699 N N . LYS A 1 87 ? -2.143 6.449 3.729 1.00 82.69 87 LYS A N 1
ATOM 700 C CA . LYS A 1 87 ? -2.016 5.603 2.526 1.00 82.69 87 LYS A CA 1
ATOM 701 C C . LYS A 1 87 ? -1.918 4.101 2.835 1.00 82.69 87 LYS A C 1
ATOM 703 O O . LYS A 1 87 ? -2.450 3.291 2.086 1.00 82.69 87 LYS A O 1
ATOM 708 N N . ARG A 1 88 ? -1.267 3.717 3.938 1.00 87.19 88 ARG A N 1
ATOM 709 C CA . ARG A 1 88 ? -1.144 2.307 4.343 1.00 87.19 88 ARG A CA 1
ATOM 710 C C . ARG A 1 88 ? -2.420 1.782 4.972 1.00 87.19 88 ARG A C 1
ATOM 712 O O . ARG A 1 88 ? -2.820 0.672 4.649 1.00 87.19 88 ARG A O 1
ATOM 719 N N . ALA A 1 89 ? -3.047 2.581 5.833 1.00 88.94 89 ALA A N 1
ATOM 720 C CA . ALA A 1 89 ? -4.336 2.248 6.430 1.00 88.94 89 ALA A CA 1
ATOM 721 C C . ALA A 1 89 ? -5.378 1.942 5.344 1.00 88.94 89 ALA A C 1
ATOM 723 O O . ALA A 1 89 ? -6.056 0.923 5.401 1.00 88.94 89 ALA A O 1
ATOM 724 N N . MET A 1 90 ? -5.407 2.764 4.294 1.00 85.31 90 MET A N 1
ATOM 725 C CA . MET A 1 90 ? -6.286 2.575 3.140 1.00 85.31 90 MET A CA 1
ATOM 726 C C . MET A 1 90 ? -5.998 1.289 2.360 1.00 85.31 90 MET A C 1
ATOM 728 O O . MET A 1 90 ? -6.926 0.569 2.013 1.00 85.31 90 MET A O 1
ATOM 732 N N . MET A 1 91 ? -4.727 0.977 2.091 1.00 86.31 91 MET A N 1
ATOM 733 C CA . MET A 1 91 ? -4.367 -0.275 1.413 1.00 86.31 91 MET A CA 1
ATOM 734 C C . MET A 1 91 ? -4.764 -1.502 2.237 1.00 86.31 91 MET A C 1
ATOM 736 O O . MET A 1 91 ? -5.287 -2.465 1.688 1.00 86.31 91 MET A O 1
ATOM 740 N N . ILE A 1 92 ? -4.546 -1.463 3.555 1.00 90.75 92 ILE A N 1
ATOM 741 C CA . ILE A 1 92 ? -4.951 -2.545 4.460 1.00 90.75 92 ILE A CA 1
ATOM 742 C C . ILE A 1 92 ? -6.474 -2.705 4.444 1.00 90.75 92 ILE A C 1
ATOM 744 O O . ILE A 1 92 ? -6.962 -3.823 4.323 1.00 90.75 92 ILE A O 1
ATOM 748 N N . PHE A 1 93 ? -7.217 -1.600 4.515 1.00 89.62 93 PHE A N 1
ATOM 749 C CA . PHE A 1 93 ? -8.674 -1.611 4.420 1.00 89.62 93 PHE A CA 1
ATOM 750 C C . PHE A 1 93 ? -9.163 -2.218 3.104 1.00 89.62 93 PHE A C 1
ATOM 752 O O . PHE A 1 93 ? -10.005 -3.107 3.134 1.00 89.62 93 PHE A O 1
ATOM 759 N N . ALA A 1 94 ? -8.605 -1.799 1.965 1.00 87.12 94 ALA A N 1
ATOM 760 C CA . ALA A 1 94 ? -8.979 -2.331 0.656 1.00 87.12 94 ALA A CA 1
ATOM 761 C C . ALA A 1 94 ? -8.754 -3.850 0.566 1.00 87.12 94 ALA A C 1
ATOM 763 O O . ALA A 1 94 ? -9.627 -4.572 0.102 1.00 87.12 94 ALA A O 1
ATOM 764 N N . ILE A 1 95 ? -7.628 -4.347 1.096 1.00 88.75 95 ILE A N 1
ATOM 765 C CA . ILE A 1 95 ? -7.349 -5.790 1.165 1.00 88.75 95 ILE A CA 1
ATOM 766 C C . ILE A 1 95 ? -8.374 -6.514 2.048 1.00 88.75 95 ILE A C 1
ATOM 768 O O . ILE A 1 95 ? -8.857 -7.579 1.683 1.00 88.75 95 ILE A O 1
ATOM 772 N N . LEU A 1 96 ? -8.700 -5.956 3.217 1.00 89.69 96 LEU A N 1
ATOM 773 C CA . LEU A 1 96 ? -9.627 -6.582 4.165 1.00 89.69 96 LEU A CA 1
ATOM 774 C C . LEU A 1 96 ? -11.083 -6.571 3.696 1.00 89.69 96 LEU A C 1
ATOM 776 O O . LEU A 1 96 ? -11.852 -7.439 4.095 1.00 89.69 96 LEU A O 1
ATOM 780 N N . THR A 1 97 ? -11.457 -5.591 2.880 1.00 86.19 97 THR A N 1
ATOM 781 C CA . THR A 1 97 ? -12.817 -5.427 2.347 1.00 86.19 97 THR A CA 1
ATOM 782 C C . THR A 1 97 ? -12.985 -6.001 0.947 1.00 86.19 97 THR A C 1
ATOM 784 O O . THR A 1 97 ? -14.073 -5.908 0.388 1.00 86.19 97 THR A O 1
ATOM 787 N N . ASP A 1 98 ? -11.916 -6.568 0.380 1.00 83.06 98 ASP A N 1
ATOM 788 C CA . ASP A 1 98 ? -11.846 -6.998 -1.020 1.00 83.06 98 ASP A CA 1
ATOM 789 C C . ASP A 1 98 ? -12.283 -5.893 -2.001 1.00 83.06 98 ASP A C 1
ATOM 791 O O . ASP A 1 98 ? -12.812 -6.140 -3.085 1.00 83.06 98 ASP A O 1
ATOM 795 N N . ILE A 1 99 ? -12.071 -4.630 -1.611 1.00 80.50 99 ILE A N 1
ATOM 796 C CA . ILE A 1 99 ? -12.357 -3.490 -2.469 1.00 80.50 99 ILE A CA 1
ATOM 797 C C . ILE A 1 99 ? -11.203 -3.363 -3.461 1.00 80.50 99 ILE A C 1
ATOM 799 O O . ILE A 1 99 ? -10.044 -3.214 -3.053 1.00 80.50 99 ILE A O 1
ATOM 803 N N . PRO A 1 100 ? -11.492 -3.369 -4.770 1.00 75.38 100 PRO A N 1
ATOM 804 C CA . PRO A 1 100 ? -10.446 -3.250 -5.760 1.00 75.38 100 PRO A CA 1
ATOM 805 C C . PRO A 1 100 ? -9.709 -1.907 -5.611 1.00 75.38 100 PRO A C 1
ATOM 807 O O . PRO A 1 100 ? -10.303 -0.836 -5.487 1.00 75.38 100 PRO A O 1
ATOM 810 N N . PHE A 1 101 ? -8.378 -1.980 -5.593 1.00 75.06 101 PHE A N 1
ATOM 811 C CA . PHE A 1 101 ? -7.481 -0.840 -5.420 1.00 75.06 101 PHE A CA 1
ATOM 812 C C . PHE A 1 101 ? -6.494 -0.805 -6.587 1.00 75.06 101 PHE A C 1
ATOM 814 O O . PHE A 1 101 ? -5.742 -1.757 -6.802 1.00 75.06 101 PHE A O 1
ATOM 821 N N . ASP A 1 102 ? -6.476 0.298 -7.337 1.00 78.19 102 ASP A N 1
ATOM 822 C CA . ASP A 1 102 ? -5.559 0.483 -8.466 1.00 78.19 102 ASP A CA 1
ATOM 823 C C . ASP A 1 102 ? -4.139 0.801 -7.963 1.00 78.19 102 ASP A C 1
ATOM 825 O O . ASP A 1 102 ? -3.708 1.956 -7.851 1.00 78.19 102 ASP A O 1
ATOM 829 N N . ILE A 1 103 ? -3.406 -0.265 -7.624 1.00 75.50 103 ILE A N 1
ATOM 830 C CA . ILE A 1 103 ? -2.011 -0.198 -7.171 1.00 75.50 103 ILE A CA 1
ATOM 831 C C . ILE A 1 103 ? -1.124 0.412 -8.264 1.00 75.50 103 ILE A C 1
ATOM 833 O O . ILE A 1 103 ? -0.226 1.192 -7.948 1.00 75.50 103 ILE A O 1
ATOM 837 N N . GLY A 1 104 ? -1.382 0.099 -9.538 1.00 76.81 104 GLY A N 1
ATOM 838 C CA . GLY A 1 104 ? -0.585 0.578 -10.668 1.00 76.81 104 GLY A CA 1
ATOM 839 C C . GLY A 1 104 ? -0.621 2.099 -10.780 1.00 76.81 104 GLY A C 1
ATOM 840 O O . GLY A 1 104 ? 0.425 2.751 -10.746 1.00 76.81 104 GLY A O 1
ATOM 841 N N . ARG A 1 105 ? -1.822 2.686 -10.809 1.00 77.56 105 ARG A N 1
ATOM 842 C CA . ARG A 1 105 ? -2.012 4.145 -10.819 1.00 77.56 105 ARG A CA 1
ATOM 843 C C . ARG A 1 105 ? -1.465 4.805 -9.563 1.00 77.56 105 ARG A C 1
ATOM 845 O O . ARG A 1 105 ? -0.891 5.893 -9.645 1.00 77.56 105 ARG A O 1
ATOM 852 N N . PHE A 1 106 ? -1.624 4.169 -8.403 1.00 76.69 106 PHE A N 1
ATOM 853 C CA . PHE A 1 106 ? -1.081 4.683 -7.149 1.00 76.69 106 PHE A CA 1
ATOM 854 C C . PHE A 1 106 ? 0.453 4.777 -7.182 1.00 76.69 106 PHE A C 1
ATOM 856 O O . PHE A 1 106 ? 1.011 5.832 -6.864 1.00 76.69 106 PHE A O 1
ATOM 863 N N . LEU A 1 107 ? 1.128 3.705 -7.610 1.00 76.75 107 LEU A N 1
ATOM 864 C CA . LEU A 1 107 ? 2.584 3.666 -7.755 1.00 76.75 107 LEU A CA 1
ATOM 865 C C . LEU A 1 107 ? 3.055 4.660 -8.814 1.00 76.75 107 LEU A C 1
ATOM 867 O O . LEU A 1 107 ? 3.942 5.460 -8.525 1.00 76.75 107 LEU A O 1
ATOM 871 N N . HIS A 1 108 ? 2.408 4.688 -9.982 1.00 76.88 108 HIS A N 1
ATOM 872 C CA . HIS A 1 108 ? 2.699 5.646 -11.048 1.00 76.88 108 HIS A CA 1
ATOM 873 C C . HIS A 1 108 ? 2.633 7.089 -10.538 1.00 76.88 108 HIS A C 1
ATOM 875 O O . HIS A 1 108 ? 3.587 7.844 -10.695 1.00 76.88 108 HIS A O 1
ATOM 881 N N . ARG A 1 109 ? 1.555 7.470 -9.838 1.00 76.31 109 ARG A N 1
ATOM 882 C CA . ARG A 1 109 ? 1.403 8.823 -9.281 1.00 76.31 109 ARG A CA 1
ATOM 883 C C . ARG A 1 109 ? 2.463 9.130 -8.229 1.00 76.31 109 ARG A C 1
ATOM 885 O O . ARG A 1 109 ? 2.915 10.268 -8.139 1.00 76.31 109 ARG A O 1
ATOM 892 N N . SER A 1 110 ? 2.849 8.144 -7.419 1.00 71.88 110 SER A N 1
ATOM 893 C CA . SER A 1 110 ? 3.900 8.342 -6.425 1.00 71.88 110 SER A CA 1
ATOM 894 C C . SER A 1 110 ? 5.278 8.509 -7.060 1.00 71.88 110 SER A C 1
ATOM 896 O O . SER A 1 110 ? 6.032 9.360 -6.602 1.00 71.88 110 SER A O 1
ATOM 898 N N . ILE A 1 111 ? 5.599 7.729 -8.094 1.00 76.19 111 ILE A N 1
ATOM 899 C CA . ILE A 1 111 ? 6.850 7.844 -8.854 1.00 76.19 111 ILE A CA 1
ATOM 900 C C . ILE A 1 111 ? 6.877 9.180 -9.594 1.00 76.19 111 ILE A C 1
ATOM 902 O O . ILE A 1 111 ? 7.850 9.915 -9.477 1.00 76.19 111 ILE A O 1
ATOM 906 N N . TRP A 1 112 ? 5.782 9.541 -10.266 1.00 78.69 112 TRP A N 1
ATOM 907 C CA . TRP A 1 112 ? 5.626 10.822 -10.952 1.00 78.69 112 TRP A CA 1
ATOM 908 C C . TRP A 1 112 ? 5.850 12.007 -10.009 1.00 78.69 112 TRP A C 1
ATOM 910 O O . TRP A 1 112 ? 6.613 12.911 -10.324 1.00 78.69 112 TRP A O 1
ATOM 920 N N . LYS A 1 113 ? 5.247 11.990 -8.811 1.00 74.06 113 LYS A N 1
ATOM 921 C CA . LYS A 1 113 ? 5.468 13.040 -7.802 1.00 74.06 113 LYS A CA 1
ATOM 922 C C . LYS A 1 113 ? 6.923 13.107 -7.329 1.00 74.06 113 LYS A C 1
ATOM 924 O O . LYS A 1 113 ? 7.422 14.208 -7.132 1.00 74.06 113 LYS A O 1
ATOM 929 N N . SER A 1 114 ? 7.600 11.969 -7.165 1.00 71.56 114 SER A N 1
ATOM 930 C CA . SER A 1 114 ? 9.036 11.946 -6.852 1.00 71.56 114 SER A CA 1
ATOM 931 C C . SER A 1 114 ? 9.892 12.478 -8.007 1.00 71.56 114 SER A C 1
ATOM 933 O O . SER A 1 114 ? 10.837 13.213 -7.756 1.00 71.56 114 SER A O 1
ATOM 935 N N . ALA A 1 115 ? 9.551 12.162 -9.259 1.00 72.75 115 ALA A N 1
ATOM 936 C CA . ALA A 1 115 ? 10.264 12.656 -10.438 1.00 72.75 115 ALA A CA 1
ATOM 937 C C . ALA A 1 115 ? 10.085 14.173 -10.633 1.00 72.75 115 ALA A C 1
ATOM 939 O O . ALA A 1 115 ? 11.040 14.877 -10.941 1.00 72.75 115 ALA A O 1
ATOM 940 N N . MET A 1 116 ? 8.873 14.682 -10.399 1.00 77.94 116 MET A N 1
ATOM 941 C CA . MET A 1 116 ? 8.533 16.101 -10.546 1.00 77.94 116 MET A CA 1
ATOM 942 C C . MET A 1 116 ? 8.975 16.974 -9.358 1.00 77.94 116 MET A C 1
ATOM 944 O O . MET A 1 116 ? 9.032 18.191 -9.489 1.00 77.94 116 MET A O 1
ATOM 948 N N . GLY A 1 117 ? 9.245 16.381 -8.190 1.00 66.50 117 GLY A N 1
ATOM 949 C CA . GLY A 1 117 ? 9.496 17.100 -6.933 1.00 66.50 117 GLY A CA 1
ATOM 950 C C . GLY A 1 117 ? 10.933 17.590 -6.704 1.00 66.50 117 GLY A C 1
ATOM 951 O O . GLY A 1 117 ? 11.177 18.270 -5.710 1.00 66.50 117 GLY A O 1
ATOM 952 N N . GLY A 1 118 ? 11.886 17.260 -7.583 1.00 58.94 118 GLY A N 1
ATOM 953 C CA . GLY A 1 118 ? 13.317 17.516 -7.357 1.00 58.94 118 GLY A CA 1
ATOM 954 C C . GLY A 1 118 ? 13.909 16.708 -6.184 1.00 58.94 118 GLY A C 1
ATOM 955 O O . GLY A 1 118 ? 13.231 15.885 -5.574 1.00 58.94 118 GLY A O 1
ATOM 956 N N . LEU A 1 119 ? 15.186 16.942 -5.837 1.00 51.94 119 LEU A N 1
ATOM 957 C CA . LEU A 1 119 ? 15.902 16.220 -4.758 1.00 51.94 119 LEU A CA 1
ATOM 958 C C . LEU A 1 119 ? 15.301 16.395 -3.343 1.00 51.94 119 LEU A C 1
ATOM 960 O O . LEU A 1 119 ? 15.746 15.731 -2.409 1.00 51.94 119 LEU A O 1
ATOM 964 N N . SER A 1 120 ? 14.328 17.292 -3.155 1.00 50.78 120 SER A N 1
ATOM 965 C CA . SER A 1 120 ? 13.763 17.628 -1.841 1.00 50.78 120 SER A CA 1
ATOM 966 C C . SER A 1 120 ? 12.757 16.592 -1.325 1.00 50.78 120 SER A C 1
ATOM 968 O O . SER A 1 120 ? 12.557 16.476 -0.116 1.00 50.78 120 SER A O 1
ATOM 970 N N . ILE A 1 121 ? 12.148 15.806 -2.219 1.00 55.38 121 ILE A N 1
ATOM 971 C CA . ILE A 1 121 ? 11.195 14.748 -1.873 1.00 55.38 121 ILE A CA 1
ATOM 972 C C . ILE A 1 121 ? 11.881 13.410 -2.133 1.00 55.38 121 ILE A C 1
ATOM 974 O O . ILE A 1 121 ? 11.970 12.951 -3.270 1.00 55.38 121 ILE A O 1
ATOM 978 N N . GLY A 1 122 ? 12.381 12.783 -1.065 1.00 59.50 122 GLY A N 1
ATOM 979 C CA . GLY A 1 122 ? 13.072 11.497 -1.139 1.00 59.50 122 GLY A CA 1
ATOM 980 C C . GLY A 1 122 ? 12.313 10.446 -1.961 1.00 59.50 122 GLY A C 1
ATOM 981 O O . GLY A 1 122 ? 11.078 1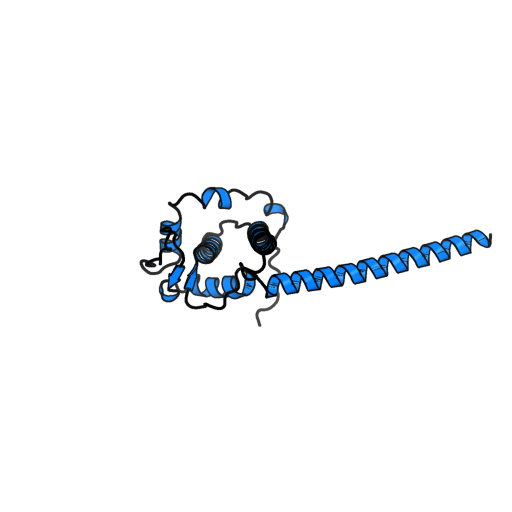0.422 -2.007 1.00 59.50 122 GLY A O 1
ATOM 982 N N . LEU A 1 123 ? 13.066 9.559 -2.618 1.00 63.78 123 LEU A N 1
ATOM 983 C CA . LEU A 1 123 ? 12.510 8.472 -3.423 1.00 63.78 123 LEU A CA 1
ATOM 984 C C . LEU A 1 123 ? 11.555 7.631 -2.567 1.00 63.78 123 LEU A C 1
ATOM 986 O O . LEU A 1 123 ? 11.968 6.963 -1.622 1.00 63.78 123 LEU A O 1
ATOM 990 N N . CYS A 1 124 ? 10.267 7.655 -2.909 1.00 63.03 124 CYS A N 1
ATOM 991 C CA . CYS A 1 124 ? 9.228 6.989 -2.119 1.00 63.03 124 CYS A CA 1
ATOM 992 C C . CYS A 1 124 ? 9.302 5.453 -2.205 1.00 63.03 124 CYS A C 1
ATOM 994 O O . CYS A 1 124 ? 8.767 4.767 -1.339 1.00 63.03 124 CYS A O 1
ATOM 996 N N . HIS A 1 125 ? 9.966 4.913 -3.237 1.00 66.94 125 HIS A N 1
ATOM 997 C CA . HIS A 1 125 ? 10.088 3.470 -3.471 1.00 66.94 125 HIS A CA 1
ATOM 998 C C . HIS A 1 125 ? 11.452 3.098 -4.073 1.00 66.94 125 HIS A C 1
ATOM 1000 O O . HIS A 1 125 ? 11.494 2.620 -5.207 1.00 66.94 125 HIS A O 1
ATOM 1006 N N . PRO A 1 126 ? 12.576 3.298 -3.359 1.00 67.44 126 PRO A N 1
ATOM 1007 C CA . PRO A 1 126 ? 13.906 3.109 -3.936 1.00 67.44 126 PRO A CA 1
ATOM 1008 C C . PRO A 1 126 ? 14.081 1.704 -4.520 1.00 67.44 126 PRO A C 1
ATOM 1010 O O . PRO A 1 126 ? 14.450 1.568 -5.677 1.00 67.44 126 PRO A O 1
ATOM 1013 N N . SER A 1 127 ? 13.687 0.660 -3.782 1.00 70.81 127 SER A N 1
ATOM 1014 C CA . SER A 1 127 ? 13.798 -0.733 -4.235 1.00 70.81 127 SER A CA 1
ATOM 1015 C C . SER A 1 127 ? 12.952 -1.044 -5.474 1.00 70.81 127 SER A C 1
ATOM 1017 O O . SER A 1 127 ? 13.400 -1.786 -6.343 1.00 70.81 127 SER A O 1
ATOM 1019 N N . LEU A 1 128 ? 11.738 -0.487 -5.569 1.00 72.50 128 LEU A N 1
ATOM 1020 C CA . LEU A 1 128 ? 10.872 -0.679 -6.736 1.00 72.50 128 LEU A CA 1
ATOM 1021 C C . LEU A 1 128 ? 11.428 0.067 -7.948 1.00 72.50 128 LEU A C 1
ATO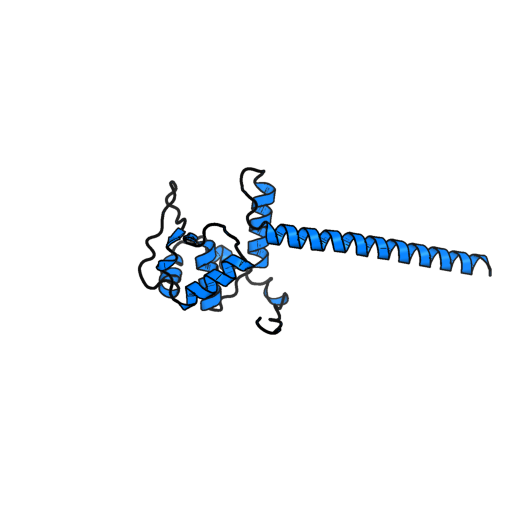M 1023 O O . LEU A 1 128 ? 11.480 -0.500 -9.030 1.00 72.50 128 LEU A O 1
ATOM 1027 N N . ILE A 1 129 ? 11.865 1.313 -7.758 1.00 72.31 129 ILE A N 1
ATOM 1028 C CA . ILE A 1 129 ? 12.470 2.122 -8.818 1.00 72.31 129 ILE A CA 1
ATOM 1029 C C . ILE A 1 129 ? 13.728 1.421 -9.336 1.00 72.31 129 ILE A C 1
ATOM 1031 O O . ILE A 1 129 ? 13.839 1.210 -10.535 1.00 72.31 129 ILE A O 1
ATOM 1035 N N . THR A 1 130 ? 14.617 0.957 -8.453 1.00 72.06 130 THR A N 1
ATOM 1036 C CA . THR A 1 130 ? 15.802 0.179 -8.838 1.00 72.06 130 THR A CA 1
ATOM 1037 C C . THR A 1 130 ? 15.432 -1.087 -9.609 1.00 72.06 130 THR A C 1
ATOM 1039 O O . THR A 1 130 ? 16.047 -1.360 -10.634 1.00 72.06 130 THR A O 1
ATOM 1042 N N . ALA A 1 131 ? 14.429 -1.848 -9.160 1.00 75.12 131 ALA A N 1
ATOM 1043 C CA . ALA A 1 131 ? 13.997 -3.060 -9.856 1.00 75.12 131 ALA A CA 1
ATOM 1044 C C . ALA A 1 131 ? 13.424 -2.760 -11.252 1.00 75.12 131 ALA A C 1
ATOM 1046 O O . ALA A 1 131 ? 13.747 -3.462 -12.207 1.00 75.12 131 ALA A O 1
ATOM 1047 N N . LEU A 1 132 ? 12.623 -1.698 -11.383 1.00 74.19 132 LEU A N 1
ATOM 1048 C CA . LEU A 1 132 ? 12.081 -1.247 -12.667 1.00 74.19 132 LEU A CA 1
ATOM 1049 C C . LEU A 1 132 ? 13.190 -0.756 -13.604 1.00 74.19 132 LEU A C 1
ATOM 1051 O O . LEU A 1 132 ? 13.191 -1.112 -14.777 1.00 74.19 132 LEU A O 1
ATOM 1055 N N . CYS A 1 133 ? 14.161 0.003 -13.091 1.00 74.75 133 CYS A N 1
ATOM 1056 C CA . CYS A 1 133 ? 15.322 0.445 -13.862 1.00 74.75 133 CYS A CA 1
ATOM 1057 C C . CYS A 1 133 ? 16.187 -0.737 -14.319 1.00 74.75 133 CYS A C 1
ATOM 1059 O O . CYS A 1 133 ? 16.593 -0.776 -15.473 1.00 74.75 133 CYS A O 1
ATOM 1061 N N . ALA A 1 134 ? 16.431 -1.725 -13.452 1.00 75.44 134 ALA A N 1
ATOM 1062 C CA . ALA A 1 134 ? 17.171 -2.933 -13.818 1.00 75.44 134 ALA A CA 1
ATOM 1063 C C . ALA A 1 134 ? 16.437 -3.752 -14.893 1.00 75.44 134 ALA A C 1
ATOM 1065 O O . ALA A 1 134 ? 17.060 -4.275 -15.814 1.00 75.44 134 ALA A O 1
ATOM 1066 N N . GLN A 1 135 ? 15.107 -3.832 -14.804 1.00 76.50 135 GLN A N 1
ATOM 1067 C CA . GLN A 1 135 ? 14.285 -4.488 -15.817 1.00 76.50 135 GLN A CA 1
ATOM 1068 C C . GLN A 1 135 ? 14.306 -3.739 -17.157 1.00 76.50 135 GLN A C 1
ATOM 1070 O O . GLN A 1 135 ? 14.368 -4.386 -18.198 1.00 76.50 135 GLN A O 1
ATOM 1075 N N . ALA A 1 136 ? 14.266 -2.403 -17.136 1.00 74.50 136 ALA A N 1
ATOM 1076 C CA . ALA A 1 136 ? 14.362 -1.576 -18.337 1.00 74.50 136 ALA A CA 1
ATOM 1077 C C . ALA A 1 136 ? 15.736 -1.708 -19.014 1.00 74.50 136 ALA A C 1
ATOM 1079 O O . ALA A 1 136 ? 15.798 -1.971 -20.207 1.00 74.50 136 ALA A O 1
ATOM 1080 N N . ALA A 1 137 ? 16.828 -1.661 -18.247 1.00 73.56 137 ALA A N 1
ATOM 1081 C CA . ALA A 1 137 ? 18.177 -1.839 -18.790 1.00 73.56 137 ALA A CA 1
ATOM 1082 C C . ALA A 1 137 ? 18.375 -3.219 -19.451 1.00 73.56 137 ALA A C 1
ATOM 1084 O O . ALA A 1 137 ? 19.020 -3.331 -20.489 1.00 73.56 137 ALA A O 1
ATOM 1085 N N . GLY A 1 138 ? 17.779 -4.276 -18.886 1.00 69.62 138 GLY A N 1
ATOM 1086 C CA . GLY A 1 138 ? 17.795 -5.611 -19.494 1.00 69.62 138 GLY A CA 1
ATOM 1087 C C . GLY A 1 138 ? 16.866 -5.769 -20.706 1.00 69.62 138 GLY A C 1
ATOM 1088 O O . GLY A 1 138 ? 16.992 -6.747 -21.444 1.00 69.62 138 GLY A O 1
ATOM 1089 N N . LEU A 1 139 ? 15.914 -4.853 -20.912 1.00 64.75 139 LEU A N 1
ATOM 1090 C CA . LEU A 1 139 ? 15.110 -4.789 -22.135 1.00 64.75 139 LEU A CA 1
ATOM 1091 C C . LEU A 1 139 ? 15.913 -4.156 -23.272 1.00 64.75 139 LEU A C 1
ATOM 1093 O O . LEU A 1 139 ? 15.887 -4.711 -24.366 1.00 64.75 139 LEU A O 1
ATOM 1097 N N . ASP A 1 140 ? 16.670 -3.093 -23.000 1.00 67.50 140 ASP A N 1
ATOM 1098 C CA . ASP A 1 140 ? 17.512 -2.425 -24.002 1.00 67.50 140 ASP A CA 1
ATOM 1099 C C . ASP A 1 140 ? 18.557 -3.392 -24.582 1.00 67.50 140 ASP A C 1
ATOM 1101 O O . ASP A 1 140 ? 18.603 -3.596 -25.791 1.00 67.50 140 ASP A O 1
ATOM 1105 N N . GLU A 1 141 ? 19.268 -4.148 -23.734 1.00 70.44 141 GLU A N 1
ATOM 1106 C CA . GLU A 1 141 ? 20.261 -5.136 -24.198 1.00 70.44 141 GLU A CA 1
ATOM 1107 C C . GLU A 1 141 ? 19.643 -6.251 -25.072 1.00 70.44 141 GLU A C 1
ATOM 1109 O O . GLU A 1 141 ? 20.292 -6.818 -25.953 1.00 70.44 141 GLU A O 1
ATOM 1114 N N . ARG A 1 142 ? 18.373 -6.602 -24.831 1.00 70.88 142 ARG A N 1
ATOM 1115 C CA . ARG A 1 142 ? 17.655 -7.604 -25.634 1.00 70.88 142 ARG A CA 1
ATOM 1116 C C . ARG A 1 142 ? 17.155 -7.037 -26.955 1.00 70.88 142 ARG A C 1
ATOM 1118 O O . ARG A 1 142 ? 17.101 -7.783 -27.929 1.00 70.88 142 ARG A O 1
ATOM 1125 N N . VAL A 1 143 ? 16.756 -5.769 -26.974 1.00 75.50 143 VAL A N 1
ATOM 1126 C CA . VAL A 1 143 ? 16.348 -5.066 -28.193 1.00 75.50 143 VAL A CA 1
ATOM 1127 C C . VAL A 1 143 ? 17.556 -4.865 -29.102 1.00 75.50 143 VAL A C 1
ATOM 1129 O O . VAL A 1 143 ? 17.451 -5.163 -30.287 1.00 75.50 143 VAL A O 1
ATOM 1132 N N . ASP A 1 144 ? 18.705 -4.485 -28.545 1.00 80.44 144 ASP A N 1
ATOM 1133 C CA . ASP A 1 144 ? 19.949 -4.303 -29.297 1.00 80.44 144 ASP A CA 1
ATOM 1134 C C . ASP A 1 144 ? 20.421 -5.618 -29.932 1.00 80.44 144 ASP A C 1
ATOM 1136 O O . ASP A 1 144 ? 20.658 -5.678 -31.136 1.00 80.44 144 ASP A O 1
ATOM 1140 N N . LYS A 1 145 ? 20.434 -6.722 -29.168 1.00 82.00 145 LYS A N 1
ATOM 1141 C CA . LYS A 1 145 ? 20.761 -8.054 -29.717 1.00 82.00 145 LYS A CA 1
ATOM 1142 C C . LYS A 1 145 ? 19.813 -8.478 -30.834 1.00 82.00 145 LYS A C 1
ATOM 1144 O O . LYS A 1 145 ? 20.250 -9.061 -31.821 1.00 82.00 145 LYS A O 1
ATOM 1149 N N . LEU A 1 146 ? 18.520 -8.193 -30.688 1.00 84.81 146 LEU A N 1
ATOM 1150 C CA . LEU A 1 146 ? 17.538 -8.522 -31.716 1.00 84.81 146 LEU A CA 1
ATOM 1151 C C . LEU A 1 146 ? 17.732 -7.657 -32.971 1.00 84.81 146 LEU A C 1
ATOM 1153 O O . LEU A 1 146 ? 17.580 -8.158 -34.081 1.00 84.81 146 LEU A O 1
ATOM 1157 N N . ALA A 1 147 ? 18.090 -6.382 -32.810 1.00 84.81 147 ALA A N 1
ATOM 1158 C CA . ALA A 1 147 ? 18.412 -5.493 -33.921 1.00 84.81 147 ALA A CA 1
ATOM 1159 C C . ALA A 1 147 ? 19.659 -5.975 -34.681 1.00 84.81 147 ALA A C 1
ATOM 1161 O O . ALA A 1 147 ? 19.638 -6.032 -35.913 1.00 84.81 147 ALA A O 1
ATOM 1162 N N . ASP A 1 148 ? 20.694 -6.408 -33.959 1.00 88.94 148 ASP A N 1
ATOM 1163 C CA . ASP A 1 148 ? 21.908 -6.983 -34.541 1.00 88.94 148 ASP A CA 1
ATOM 1164 C C . ASP A 1 148 ? 21.618 -8.294 -35.288 1.00 88.94 148 ASP A C 1
ATOM 1166 O O . ASP A 1 148 ? 22.075 -8.484 -36.417 1.00 88.94 148 ASP A O 1
ATOM 1170 N N . GLU A 1 149 ? 20.816 -9.192 -34.709 1.00 90.06 149 GLU A N 1
ATOM 1171 C CA . GLU A 1 149 ? 20.414 -10.449 -35.354 1.00 90.06 149 GLU A CA 1
ATOM 1172 C C . GLU A 1 149 ? 19.605 -10.208 -36.634 1.00 90.06 149 GLU A C 1
ATOM 1174 O O . GLU A 1 149 ? 19.865 -10.838 -37.663 1.00 90.06 149 GLU A O 1
ATOM 1179 N N . VAL A 1 150 ? 18.659 -9.265 -36.603 1.00 90.25 150 VAL A N 1
ATOM 1180 C CA . VAL A 1 150 ? 17.879 -8.871 -37.784 1.00 90.25 150 VAL A CA 1
ATOM 1181 C C . VAL A 1 150 ? 18.792 -8.288 -38.865 1.00 90.25 150 VAL A C 1
ATOM 1183 O O . VAL A 1 150 ? 18.661 -8.651 -40.034 1.00 90.25 150 VAL A O 1
ATOM 1186 N N . HIS A 1 151 ? 19.763 -7.451 -38.492 1.00 88.44 151 HIS A N 1
ATOM 1187 C CA . HIS A 1 151 ? 20.722 -6.880 -39.436 1.00 88.44 151 HIS A CA 1
ATOM 1188 C C . HIS A 1 151 ? 21.614 -7.953 -40.087 1.00 88.44 151 HIS A C 1
ATOM 1190 O O . HIS A 1 151 ? 21.828 -7.939 -41.300 1.00 88.44 151 HIS A O 1
ATOM 1196 N N . GLN A 1 152 ? 22.080 -8.934 -39.309 1.00 87.19 152 GLN A N 1
ATOM 1197 C CA . GLN A 1 152 ? 22.879 -10.056 -39.817 1.00 87.19 152 GLN A CA 1
ATOM 1198 C C . GLN A 1 152 ? 22.086 -10.977 -40.752 1.00 87.19 152 GLN A C 1
ATOM 1200 O O . GLN A 1 152 ? 22.630 -11.487 -41.734 1.00 87.19 152 GLN A O 1
ATOM 1205 N N . LEU A 1 153 ? 20.800 -11.200 -40.473 1.00 88.19 153 LEU A N 1
ATOM 1206 C CA . LEU A 1 153 ? 19.928 -11.977 -41.354 1.00 88.19 153 LEU A CA 1
ATOM 1207 C C . LEU A 1 153 ? 19.664 -11.254 -42.678 1.00 88.19 153 LEU A C 1
ATOM 1209 O O . LEU A 1 153 ? 19.690 -11.901 -43.726 1.00 88.19 153 LEU A O 1
ATOM 1213 N N . GLN A 1 154 ? 19.489 -9.930 -42.641 1.00 86.62 154 GLN A N 1
ATOM 1214 C CA . GLN A 1 154 ? 19.304 -9.114 -43.840 1.00 86.62 154 GLN A CA 1
ATOM 1215 C C . GLN A 1 154 ? 20.541 -9.165 -44.748 1.00 86.62 154 GLN A C 1
ATOM 1217 O O . GLN A 1 154 ? 20.427 -9.484 -45.928 1.00 86.62 154 GLN A O 1
ATOM 1222 N N . LEU A 1 155 ? 21.737 -8.980 -44.176 1.00 85.12 155 LEU A N 1
ATOM 1223 C CA . LEU A 1 155 ? 23.006 -9.098 -44.905 1.00 85.12 155 LEU A CA 1
ATOM 1224 C C . LEU A 1 155 ? 23.181 -10.474 -45.559 1.00 85.12 155 LEU A C 1
ATOM 1226 O O . LEU A 1 155 ? 23.683 -10.579 -46.678 1.00 85.12 155 LEU A O 1
ATOM 1230 N N . ARG A 1 156 ? 22.755 -11.541 -44.874 1.00 84.38 156 ARG A N 1
ATOM 1231 C CA . ARG A 1 156 ? 22.851 -12.907 -45.399 1.00 84.38 156 ARG A CA 1
ATOM 1232 C C . ARG A 1 156 ? 21.878 -13.150 -46.556 1.00 84.38 156 ARG A C 1
ATOM 1234 O O . ARG A 1 156 ? 22.243 -13.848 -47.498 1.00 84.38 156 ARG A O 1
ATOM 1241 N N . GLN A 1 157 ? 20.671 -12.581 -46.504 1.00 82.06 157 GLN A N 1
ATOM 1242 C CA . GLN A 1 157 ? 19.731 -12.627 -47.628 1.00 82.06 157 GLN A CA 1
ATOM 1243 C C . GLN A 1 157 ? 20.273 -11.856 -48.833 1.00 82.06 157 GLN A C 1
ATOM 1245 O O . GLN A 1 157 ? 20.305 -12.406 -49.931 1.00 82.06 157 GLN A O 1
ATOM 1250 N N . ASP A 1 158 ? 20.779 -10.640 -48.634 1.00 78.50 158 ASP A N 1
ATOM 1251 C CA . ASP A 1 158 ? 21.297 -9.803 -49.723 1.00 78.50 158 ASP A CA 1
ATOM 1252 C C . ASP A 1 158 ? 22.486 -10.471 -50.444 1.00 78.50 158 ASP A C 1
ATOM 1254 O O . ASP A 1 158 ? 22.578 -10.440 -51.672 1.00 78.50 158 ASP A O 1
ATOM 1258 N N . GLN A 1 159 ? 23.359 -11.166 -49.703 1.00 78.38 159 GLN A N 1
ATOM 1259 C CA . GLN A 1 159 ? 24.450 -11.965 -50.279 1.00 78.38 159 GLN A CA 1
ATOM 1260 C C . GLN A 1 159 ? 23.964 -13.201 -51.051 1.00 78.38 159 GLN A C 1
ATOM 1262 O O . GLN A 1 159 ? 24.593 -13.592 -52.033 1.00 78.38 159 GLN A O 1
ATOM 1267 N N . GLN A 1 160 ? 22.855 -13.823 -50.641 1.00 74.62 160 GLN A N 1
ATOM 1268 C CA . GLN A 1 160 ? 22.269 -14.955 -51.367 1.00 74.62 160 GLN A CA 1
ATOM 1269 C C . GLN A 1 160 ? 21.625 -14.525 -52.690 1.00 74.62 160 GLN A C 1
ATOM 1271 O O . GLN A 1 160 ? 21.719 -15.262 -53.669 1.00 74.62 160 GLN A O 1
ATOM 1276 N N . PHE A 1 161 ? 21.032 -13.330 -52.744 1.00 69.25 161 PHE A N 1
ATOM 1277 C CA . PHE A 1 161 ? 20.467 -12.770 -53.976 1.00 69.25 161 PHE A CA 1
ATOM 1278 C C . PHE A 1 161 ? 21.528 -12.226 -54.943 1.00 69.25 161 PHE A C 1
ATOM 1280 O O . PHE A 1 161 ? 21.285 -12.192 -56.143 1.00 69.25 161 PHE A O 1
ATOM 1287 N N . ALA A 1 162 ? 22.711 -11.837 -54.457 1.00 65.38 162 ALA A N 1
ATOM 1288 C CA . ALA A 1 162 ? 23.811 -11.357 -55.301 1.00 65.38 162 ALA A CA 1
ATOM 1289 C C . ALA A 1 162 ? 24.569 -12.472 -56.057 1.00 65.38 162 ALA A C 1
ATOM 1291 O O . ALA A 1 162 ? 25.390 -12.176 -56.925 1.00 65.38 162 ALA A O 1
ATOM 1292 N N . HIS A 1 163 ? 24.329 -13.743 -55.718 1.00 59.03 163 HIS A N 1
ATOM 1293 C CA . HIS A 1 163 ? 25.000 -14.911 -56.305 1.00 59.03 163 HIS A CA 1
ATOM 1294 C C . HIS A 1 163 ? 24.084 -15.792 -57.182 1.00 59.03 163 HIS A C 1
ATOM 1296 O O . HIS A 1 163 ? 24.476 -16.909 -57.530 1.00 59.03 163 HIS A O 1
ATOM 1302 N N . GLN A 1 164 ? 22.897 -15.300 -57.552 1.00 52.78 164 GLN A N 1
ATOM 1303 C CA . GLN A 1 164 ? 22.019 -15.876 -58.584 1.00 52.78 164 GLN A CA 1
ATOM 1304 C C . GLN A 1 164 ? 22.030 -15.015 -59.846 1.00 52.78 164 GLN A C 1
ATOM 1306 O O . GLN A 1 164 ? 21.910 -15.613 -60.938 1.00 52.78 164 GLN A O 1
#

Sequence (164 aa):
MVRGKSVNCFARTINTLGKLQEFLEDHPLLNTICELICKDDPQWTLSHLNELIHFSRTKLTIVAHHWLGFVSARLLSTTHTFKVIKKRAMMIFAILTDIPFDIGRFLHRSIWKSAMGGLSIGLCHPSLITALCAQAAGLDERVDKLADEVHQLQLRQDQQFAHQ

Organism: NCBI:txid429701

Secondary structure (DSSP, 8-state):
----------GGGGGG--HHHHTTSSTTHHHHHHHHHBSS---PEEPTTS-EEEEEGGGB-HHHHHHHHHHHHHTS--S-TTEEEHHHHHHHHHHHHT----HHHHHHHHHHHHHHTGGGS--S-HHHHHHHHHHHHHHHHHHHHHHHHHHHHHHHHHHHHTT-